Protein AF-A0A7S4LDD4-F1 (afdb_monomer_lite)

pLDDT: mean 74.77, std 18.52, range [31.09, 92.94]

Organism: NCBI:txid73025

InterPro domains:
  IPR032675 Leucine-rich repeat domain superfamily [G3DSA:3.80.10.10] (2-97)

Structure (mmCIF, N/CA/C/O backbone):
data_AF-A0A7S4LDD4-F1
#
_entry.id   AF-A0A7S4LDD4-F1
#
loop_
_atom_site.group_PDB
_atom_site.id
_atom_site.type_symbol
_atom_site.label_atom_id
_atom_site.label_alt_id
_atom_site.label_comp_id
_atom_site.label_asym_id
_atom_site.label_entity_id
_atom_site.label_seq_id
_atom_site.pdbx_PDB_ins_code
_atom_site.Cartn_x
_atom_site.Cartn_y
_atom_site.Cartn_z
_atom_site.occupancy
_atom_site.B_iso_or_equiv
_atom_site.auth_seq_id
_atom_site.auth_comp_id
_atom_site.auth_asym_id
_atom_site.auth_atom_id
_atom_site.pdbx_PDB_model_num
ATOM 1 N N . ALA A 1 1 ? -8.001 1.891 -10.333 1.00 38.12 1 ALA A N 1
ATOM 2 C CA . ALA A 1 1 ? -8.418 3.071 -9.549 1.00 38.12 1 ALA A CA 1
ATOM 3 C C . ALA A 1 1 ? -8.809 2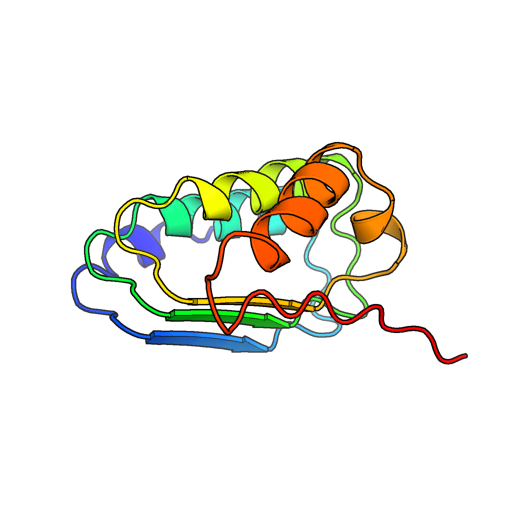.618 -8.142 1.00 38.12 1 ALA A C 1
ATOM 5 O O . ALA A 1 1 ? -9.821 1.955 -7.994 1.00 38.12 1 ALA A O 1
ATOM 6 N N . LEU A 1 2 ? -8.001 2.923 -7.121 1.00 46.72 2 LEU A N 1
ATOM 7 C CA . LEU A 1 2 ? -8.226 2.523 -5.714 1.00 46.72 2 LEU A CA 1
ATOM 8 C C . LEU A 1 2 ? -9.176 3.480 -4.959 1.00 46.72 2 LEU A C 1
ATOM 10 O O . LEU A 1 2 ? -9.181 3.533 -3.734 1.00 46.72 2 LEU A O 1
ATOM 14 N N . ALA A 1 3 ? -9.997 4.246 -5.686 1.00 48.59 3 ALA A N 1
ATOM 15 C CA . ALA A 1 3 ? -10.883 5.260 -5.112 1.00 48.59 3 ALA A CA 1
ATOM 16 C C . ALA A 1 3 ? -11.924 4.689 -4.125 1.00 48.59 3 ALA A C 1
ATOM 18 O O . ALA A 1 3 ? -12.434 5.445 -3.306 1.00 48.59 3 ALA A O 1
ATOM 19 N N . GLY A 1 4 ? -12.187 3.377 -4.163 1.00 48.53 4 GLY A N 1
ATOM 20 C CA . GLY A 1 4 ? -13.110 2.688 -3.254 1.00 48.53 4 GLY A CA 1
ATOM 21 C C . GLY A 1 4 ? -12.573 2.417 -1.842 1.00 48.53 4 GLY A C 1
ATOM 22 O O . GLY A 1 4 ? -13.344 2.012 -0.985 1.00 48.53 4 GLY A O 1
ATOM 23 N N . LEU A 1 5 ? -11.286 2.657 -1.556 1.00 52.53 5 LEU A N 1
ATOM 24 C CA . LEU A 1 5 ? -10.751 2.505 -0.191 1.00 52.53 5 LEU A CA 1
ATOM 25 C C . LEU A 1 5 ? -11.091 3.688 0.728 1.00 52.53 5 LEU A C 1
ATOM 27 O O . LEU A 1 5 ? -10.838 3.619 1.923 1.00 52.53 5 LEU A O 1
ATOM 31 N N . LYS A 1 6 ? -11.683 4.767 0.206 1.00 48.91 6 LYS A N 1
ATOM 32 C CA . LYS A 1 6 ? -12.146 5.903 1.024 1.00 48.91 6 LYS A CA 1
ATOM 33 C C . LYS A 1 6 ? -13.295 5.505 1.956 1.00 48.91 6 LYS A C 1
ATOM 35 O O . LYS A 1 6 ? -13.411 6.046 3.049 1.00 48.91 6 LYS A O 1
ATOM 40 N N . ASP A 1 7 ? -14.066 4.496 1.550 1.00 51.09 7 ASP A N 1
ATOM 41 C CA . ASP A 1 7 ? -15.131 3.881 2.345 1.00 51.09 7 ASP A CA 1
ATOM 42 C C . ASP A 1 7 ? -14.613 2.777 3.284 1.00 51.09 7 ASP A C 1
ATOM 44 O O . ASP A 1 7 ? -15.396 2.089 3.934 1.00 51.09 7 ASP A O 1
ATOM 48 N N . ALA A 1 8 ? -13.289 2.656 3.464 1.00 55.41 8 ALA A N 1
ATOM 49 C CA . ALA A 1 8 ? -12.666 1.872 4.536 1.00 55.41 8 ALA A CA 1
ATOM 50 C C . ALA A 1 8 ? -12.953 2.440 5.944 1.00 55.41 8 ALA A C 1
ATOM 52 O O . ALA A 1 8 ? -12.240 2.129 6.896 1.00 55.41 8 ALA A O 1
ATOM 53 N N . ALA A 1 9 ? -13.999 3.258 6.098 1.00 56.28 9 ALA A N 1
ATOM 54 C CA . ALA A 1 9 ? -14.401 3.950 7.314 1.00 56.28 9 ALA A CA 1
ATOM 55 C C . ALA A 1 9 ? -14.692 3.012 8.498 1.00 56.28 9 ALA A C 1
ATOM 57 O O . ALA A 1 9 ? -14.848 3.501 9.607 1.00 56.28 9 ALA A O 1
ATOM 58 N N . SER A 1 10 ? -14.734 1.692 8.294 1.00 67.94 10 SER A N 1
ATOM 59 C CA . SER A 1 10 ? -14.845 0.676 9.348 1.00 67.94 10 SER A CA 1
ATOM 60 C C . SER A 1 10 ? -13.638 -0.268 9.458 1.00 67.94 10 SER A C 1
ATOM 62 O O . SER A 1 10 ? -13.622 -1.125 10.341 1.00 67.94 10 SER A O 1
ATOM 64 N N . LEU A 1 11 ? -12.641 -0.171 8.571 1.00 76.12 11 LEU A N 1
ATOM 65 C CA . LEU A 1 11 ? -11.499 -1.087 8.556 1.00 76.12 11 LEU A CA 1
ATOM 66 C C . LEU A 1 11 ? -10.454 -0.654 9.581 1.00 76.12 11 LEU A C 1
ATOM 68 O O . LEU A 1 11 ? -9.788 0.364 9.421 1.00 76.12 11 LEU A O 1
ATOM 72 N N . GLN A 1 12 ? -10.295 -1.473 10.621 1.00 88.69 12 GLN A N 1
ATOM 73 C CA . GLN A 1 12 ? -9.296 -1.256 11.668 1.00 88.69 12 GLN A CA 1
ATOM 74 C C . GLN A 1 12 ? -7.950 -1.906 11.369 1.00 88.69 12 GLN A C 1
ATOM 76 O O . GLN A 1 12 ? -6.908 -1.407 11.794 1.00 88.69 12 GLN A O 1
ATOM 81 N N . ILE A 1 13 ? -7.974 -3.007 10.623 1.00 89.38 13 ILE A N 1
ATOM 82 C CA . ILE A 1 13 ? -6.799 -3.780 10.243 1.00 89.38 13 ILE A CA 1
ATOM 83 C C . ILE A 1 13 ? -6.894 -4.046 8.748 1.00 89.38 13 ILE A C 1
ATOM 85 O O . ILE A 1 13 ? -7.919 -4.530 8.265 1.00 89.38 13 ILE A O 1
ATOM 89 N N . LEU A 1 14 ? -5.818 -3.757 8.026 1.00 89.50 14 LEU A N 1
ATOM 90 C CA . LEU A 1 14 ? -5.694 -4.059 6.611 1.00 89.50 14 LEU A CA 1
ATOM 91 C C . LEU A 1 14 ? -4.355 -4.745 6.355 1.00 89.50 14 LEU A C 1
ATOM 93 O O . LEU A 1 14 ? -3.294 -4.177 6.604 1.00 89.50 14 LEU A O 1
ATOM 97 N N . THR A 1 15 ? -4.417 -5.959 5.822 1.00 90.19 15 THR A N 1
ATOM 98 C CA . THR A 1 15 ? -3.247 -6.703 5.355 1.00 90.19 15 THR A CA 1
ATOM 99 C C . THR A 1 15 ? -3.411 -6.947 3.864 1.00 90.19 15 THR A C 1
ATOM 101 O O . THR A 1 15 ? -4.396 -7.557 3.453 1.00 90.19 15 THR A O 1
ATOM 104 N N . LEU A 1 16 ? -2.463 -6.472 3.060 1.00 90.56 16 LEU A N 1
ATOM 105 C CA . LEU A 1 16 ? -2.438 -6.693 1.618 1.00 90.56 16 LEU A CA 1
ATOM 106 C C . LEU A 1 16 ? -1.131 -7.372 1.221 1.00 90.56 16 LEU A C 1
ATOM 108 O O . LEU A 1 16 ? -0.051 -6.802 1.391 1.00 90.56 16 LEU A O 1
ATOM 112 N N . ASP A 1 17 ? -1.251 -8.570 0.652 1.00 91.31 17 ASP A N 1
ATOM 113 C CA . ASP A 1 17 ? -0.161 -9.213 -0.071 1.00 91.31 17 ASP A CA 1
ATOM 114 C C . ASP A 1 17 ? -0.289 -8.907 -1.563 1.00 91.31 17 ASP A C 1
ATOM 116 O O . ASP A 1 17 ? -1.229 -9.339 -2.230 1.00 91.31 17 ASP A O 1
ATOM 120 N N . LEU A 1 18 ? 0.636 -8.092 -2.058 1.00 91.12 18 LEU A N 1
ATOM 121 C CA . LEU A 1 18 ? 0.685 -7.613 -3.429 1.00 91.12 18 LEU A CA 1
ATOM 122 C C . LEU A 1 18 ? 1.980 -8.043 -4.125 1.00 91.12 18 LEU A C 1
ATOM 124 O O . LEU A 1 18 ? 2.361 -7.429 -5.123 1.00 91.12 18 LEU A O 1
ATOM 128 N N . VAL A 1 19 ? 2.652 -9.100 -3.665 1.00 91.69 19 VAL A N 1
ATOM 129 C CA . VAL A 1 19 ? 3.914 -9.550 -4.270 1.00 91.69 19 VAL A CA 1
ATOM 130 C C . VAL A 1 19 ? 3.750 -9.853 -5.760 1.00 91.69 19 VAL A C 1
ATOM 132 O O . VAL A 1 19 ? 2.831 -10.560 -6.161 1.00 91.69 19 VAL A O 1
ATOM 135 N N . GLY A 1 20 ? 4.635 -9.302 -6.597 1.00 90.44 20 GLY A N 1
ATOM 136 C CA . GLY A 1 20 ? 4.649 -9.591 -8.037 1.00 90.44 20 GLY A CA 1
ATOM 137 C C . GLY A 1 20 ? 3.472 -9.028 -8.846 1.00 90.44 20 GLY A C 1
ATOM 138 O O . GLY A 1 20 ? 3.326 -9.377 -10.015 1.00 90.44 20 GLY A O 1
ATOM 139 N N . ASN A 1 21 ? 2.642 -8.148 -8.275 1.00 92.25 21 ASN A N 1
ATOM 140 C CA . ASN A 1 21 ? 1.436 -7.617 -8.9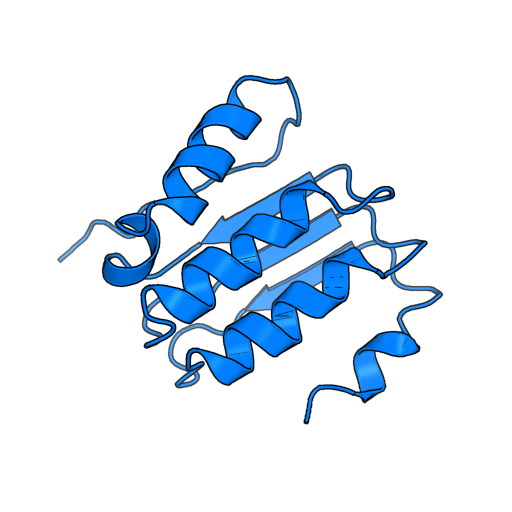28 1.00 92.25 21 ASN A CA 1
ATOM 141 C C . ASN A 1 21 ? 1.678 -6.388 -9.821 1.00 92.25 21 ASN A C 1
ATOM 143 O O . ASN A 1 21 ? 0.740 -5.660 -10.142 1.00 92.25 21 ASN A O 1
ATOM 147 N N . GLN A 1 22 ? 2.926 -6.137 -10.223 1.00 91.38 22 GLN A N 1
ATOM 148 C CA . GLN A 1 22 ? 3.306 -5.006 -11.080 1.00 91.38 22 GLN A CA 1
ATOM 149 C C . GLN A 1 22 ? 2.827 -3.646 -10.536 1.00 91.38 22 GLN A C 1
ATOM 151 O O . GLN A 1 22 ? 2.493 -2.730 -11.287 1.00 91.38 22 GLN A O 1
ATOM 156 N N . VAL A 1 23 ? 2.806 -3.492 -9.209 1.00 90.56 23 VAL A N 1
ATOM 157 C CA . VAL A 1 23 ? 2.484 -2.225 -8.556 1.00 90.56 23 VAL A CA 1
ATOM 158 C C . VAL A 1 23 ? 3.567 -1.208 -8.919 1.00 90.56 23 VAL A C 1
ATOM 160 O O . VAL A 1 23 ? 4.717 -1.317 -8.494 1.00 90.56 23 VAL A O 1
ATOM 163 N N . GLY A 1 24 ? 3.189 -0.232 -9.743 1.00 92.06 24 GLY A N 1
ATOM 164 C CA . GLY A 1 24 ? 4.029 0.898 -10.130 1.00 92.06 24 GLY A CA 1
ATOM 165 C C . GLY A 1 24 ? 3.966 2.060 -9.135 1.00 92.06 24 GLY A C 1
ATOM 166 O O . GLY A 1 24 ? 3.318 1.978 -8.088 1.00 92.06 24 GLY A O 1
ATOM 167 N N . ALA A 1 25 ? 4.599 3.181 -9.490 1.00 91.75 25 ALA A N 1
ATOM 168 C CA . ALA A 1 25 ? 4.572 4.404 -8.684 1.00 91.75 25 ALA A CA 1
ATOM 169 C C . ALA A 1 25 ? 3.139 4.895 -8.397 1.00 91.75 25 ALA A C 1
ATOM 171 O O . ALA A 1 25 ? 2.826 5.216 -7.253 1.00 91.75 25 ALA A O 1
ATOM 172 N N . ASP A 1 26 ? 2.254 4.867 -9.395 1.00 92.94 26 ASP A N 1
ATOM 173 C CA . ASP A 1 26 ? 0.853 5.287 -9.248 1.00 92.94 26 ASP A CA 1
ATOM 174 C C . ASP A 1 26 ? 0.071 4.364 -8.304 1.00 92.94 26 ASP A C 1
ATOM 176 O O . ASP A 1 26 ? -0.747 4.813 -7.502 1.00 92.94 26 ASP A O 1
ATOM 180 N N . GLY A 1 27 ? 0.355 3.058 -8.355 1.00 92.75 27 GLY A N 1
ATOM 181 C CA . GLY A 1 27 ? -0.225 2.086 -7.431 1.00 92.75 27 GLY A CA 1
ATOM 182 C C . GLY A 1 27 ? 0.215 2.349 -5.990 1.00 92.75 27 GLY A C 1
ATOM 183 O O . GLY A 1 27 ? -0.613 2.361 -5.082 1.00 92.75 27 GLY A O 1
ATOM 184 N N . ALA A 1 28 ? 1.498 2.648 -5.783 1.00 92.12 28 ALA A N 1
ATOM 185 C CA . ALA A 1 28 ? 2.033 3.026 -4.478 1.00 92.12 28 ALA A CA 1
ATOM 186 C C . ALA A 1 28 ? 1.457 4.358 -3.958 1.00 92.12 28 ALA A C 1
ATOM 188 O O . ALA A 1 28 ? 1.121 4.454 -2.780 1.00 92.12 28 ALA A O 1
ATOM 189 N N . GLN A 1 29 ? 1.272 5.365 -4.820 1.00 92.12 29 GLN A N 1
ATOM 190 C CA . GLN A 1 29 ? 0.589 6.616 -4.456 1.00 92.12 29 GLN A CA 1
ATOM 191 C C . GLN A 1 29 ? -0.851 6.370 -4.014 1.00 92.12 29 GLN A C 1
ATOM 193 O O . GLN A 1 29 ? -1.327 6.950 -3.042 1.00 92.12 29 GLN A O 1
ATOM 198 N N . ALA A 1 30 ? -1.542 5.482 -4.713 1.00 92.81 30 ALA A N 1
ATOM 199 C CA . ALA A 1 30 ? -2.908 5.146 -4.389 1.00 92.81 30 ALA A CA 1
ATOM 200 C C . ALA A 1 30 ? -3.021 4.333 -3.082 1.00 92.81 30 ALA A C 1
ATOM 202 O O . ALA A 1 30 ? -3.973 4.532 -2.333 1.00 92.81 30 ALA A O 1
ATOM 203 N N . LEU A 1 31 ? -2.032 3.492 -2.755 1.00 91.69 31 LEU A N 1
ATOM 204 C CA . LEU A 1 31 ? -1.911 2.863 -1.432 1.00 91.69 31 LEU A CA 1
ATOM 205 C C . LEU A 1 31 ? -1.601 3.887 -0.331 1.00 91.69 31 LEU A C 1
ATOM 207 O O . LEU A 1 31 ? -2.123 3.772 0.772 1.00 91.69 31 LEU A O 1
ATOM 211 N N . ALA A 1 32 ? -0.806 4.921 -0.619 1.00 90.88 32 ALA A N 1
ATOM 212 C CA . ALA A 1 32 ? -0.491 5.975 0.347 1.00 90.88 32 ALA A CA 1
ATOM 213 C C . ALA A 1 32 ? -1.722 6.784 0.800 1.00 90.88 32 ALA A C 1
ATOM 215 O O . ALA A 1 32 ? -1.700 7.371 1.880 1.00 90.88 32 ALA A O 1
ATOM 216 N N . ALA A 1 33 ? -2.816 6.772 0.027 1.00 90.38 33 ALA A N 1
ATOM 217 C CA . ALA A 1 33 ? -4.092 7.370 0.425 1.00 90.38 33 ALA A CA 1
ATOM 218 C C . ALA A 1 33 ? -4.726 6.694 1.660 1.00 90.38 33 ALA A C 1
ATOM 220 O O . ALA A 1 33 ? -5.599 7.277 2.295 1.00 90.38 33 ALA A O 1
ATOM 221 N N . LEU A 1 34 ? -4.264 5.497 2.048 1.00 89.00 34 LEU A N 1
ATOM 222 C CA . LEU A 1 34 ? -4.686 4.826 3.283 1.00 89.00 34 LEU A CA 1
ATOM 223 C C . LEU A 1 34 ? -4.318 5.607 4.552 1.00 89.00 34 LEU A C 1
ATOM 225 O O . LEU A 1 34 ? -4.894 5.340 5.603 1.00 89.00 34 LEU A O 1
ATOM 229 N N . LYS A 1 35 ? -3.408 6.589 4.471 1.00 87.19 35 LYS A N 1
ATOM 230 C CA . LYS A 1 35 ? -3.085 7.466 5.606 1.00 87.19 35 LYS A CA 1
ATOM 231 C C . LYS A 1 35 ? -4.293 8.259 6.120 1.00 87.19 35 LYS A C 1
ATOM 233 O O . LYS A 1 35 ? -4.318 8.639 7.283 1.00 87.19 35 LYS A O 1
ATOM 238 N N . ASP A 1 36 ? -5.274 8.505 5.250 1.00 87.56 36 ASP A N 1
ATOM 239 C CA . ASP A 1 36 ? -6.468 9.292 5.560 1.00 87.56 36 ASP A CA 1
ATOM 240 C C . ASP A 1 36 ? -7.611 8.410 6.110 1.00 87.56 36 ASP A C 1
ATOM 242 O O . ASP A 1 36 ? -8.707 8.906 6.364 1.00 87.56 36 ASP A O 1
ATOM 246 N N . ALA A 1 37 ? -7.384 7.100 6.297 1.00 86.75 37 ALA A N 1
ATOM 247 C CA . ALA A 1 37 ? -8.383 6.176 6.826 1.00 86.75 37 ALA A CA 1
ATOM 248 C C . ALA A 1 37 ? -8.549 6.363 8.352 1.00 86.75 37 ALA A C 1
ATOM 250 O O . ALA A 1 37 ? -7.671 5.972 9.128 1.00 86.75 37 ALA A O 1
ATOM 251 N N . PRO A 1 38 ? -9.685 6.908 8.829 1.00 83.62 38 PRO A N 1
ATOM 252 C CA . PRO A 1 38 ? -9.803 7.414 10.198 1.00 83.62 38 PRO A CA 1
ATOM 253 C C . PRO A 1 38 ? -9.807 6.319 11.268 1.00 83.62 38 PRO A C 1
ATOM 255 O O . PRO A 1 38 ? -9.486 6.598 12.418 1.00 83.62 38 PRO A O 1
ATOM 258 N N . LEU A 1 39 ? -10.166 5.083 10.908 1.00 86.81 39 LEU A N 1
ATOM 259 C CA . LEU A 1 39 ? -10.225 3.955 11.842 1.00 86.81 39 LEU A CA 1
ATOM 260 C C . LEU A 1 39 ? -9.118 2.922 11.628 1.00 86.81 39 LEU A C 1
ATOM 262 O O . LEU A 1 39 ? -9.114 1.924 12.341 1.00 86.81 39 LEU A O 1
ATOM 266 N N . LEU A 1 40 ? -8.195 3.122 10.683 1.00 87.44 40 LEU A N 1
ATOM 267 C CA . LEU A 1 40 ? -7.160 2.136 10.379 1.00 87.44 40 LEU A CA 1
ATOM 268 C C . LEU A 1 40 ? -6.024 2.211 11.405 1.00 87.44 40 LEU A C 1
ATOM 270 O O . LEU A 1 40 ? -5.233 3.146 11.397 1.00 87.44 40 LEU A O 1
ATOM 274 N N . HIS A 1 41 ? -5.931 1.201 12.268 1.00 89.06 41 HIS A N 1
ATOM 275 C CA . HIS A 1 41 ? -4.929 1.117 13.332 1.00 89.06 41 HIS A CA 1
ATOM 276 C C . HIS A 1 41 ? -3.739 0.240 12.939 1.00 89.06 41 HIS A C 1
ATOM 278 O O . HIS A 1 41 ? -2.630 0.442 13.430 1.00 89.06 41 HIS A O 1
ATOM 284 N N . THR A 1 42 ? -3.954 -0.752 12.072 1.00 87.38 42 THR A N 1
ATOM 285 C CA . THR A 1 42 ? -2.909 -1.669 11.606 1.00 87.38 42 THR A CA 1
ATOM 286 C C . THR A 1 42 ? -2.927 -1.781 10.092 1.00 87.38 42 THR A C 1
ATOM 288 O O . THR A 1 42 ? -3.945 -2.137 9.501 1.00 87.38 42 THR A O 1
ATOM 291 N N . LEU A 1 43 ? -1.776 -1.533 9.475 1.00 88.12 43 LEU A N 1
ATOM 292 C CA . LEU A 1 43 ? -1.566 -1.681 8.044 1.00 88.12 43 LEU A CA 1
ATOM 293 C C . LEU A 1 43 ? -0.335 -2.548 7.789 1.00 88.12 43 LEU A C 1
ATOM 295 O O . LEU A 1 43 ? 0.771 -2.181 8.171 1.00 88.12 43 LEU A O 1
ATOM 299 N N . ASN A 1 44 ? -0.525 -3.674 7.107 1.00 88.12 44 ASN A N 1
ATOM 300 C CA . ASN A 1 44 ? 0.552 -4.543 6.647 1.00 88.12 44 ASN A CA 1
ATOM 301 C C . ASN A 1 44 ? 0.525 -4.600 5.118 1.00 88.12 44 ASN A C 1
ATOM 303 O O . ASN A 1 44 ? -0.448 -5.081 4.537 1.00 88.12 44 ASN A O 1
ATOM 307 N N . LEU A 1 45 ? 1.580 -4.127 4.458 1.00 88.44 45 LEU A N 1
ATOM 308 C CA . LEU A 1 45 ? 1.708 -4.175 3.002 1.00 88.44 45 LEU A CA 1
ATOM 309 C C . LEU A 1 45 ? 2.927 -5.000 2.605 1.00 88.44 45 LEU A C 1
ATOM 311 O O . LEU A 1 45 ? 4.061 -4.656 2.945 1.00 88.44 45 LEU A O 1
ATOM 315 N N . ASN A 1 46 ? 2.696 -6.054 1.828 1.00 88.06 46 ASN A N 1
ATOM 316 C CA . ASN A 1 46 ? 3.751 -6.811 1.176 1.00 88.06 46 ASN A CA 1
ATOM 317 C C . ASN A 1 46 ? 3.812 -6.449 -0.310 1.00 88.06 46 ASN A C 1
ATOM 319 O O . ASN A 1 46 ? 2.948 -6.832 -1.090 1.00 88.06 46 ASN A O 1
ATOM 323 N N . LEU A 1 47 ? 4.825 -5.680 -0.697 1.00 87.25 47 LEU A N 1
ATOM 324 C CA . LEU A 1 47 ? 5.023 -5.154 -2.048 1.00 87.25 47 LEU A CA 1
ATOM 325 C C . LEU A 1 47 ? 6.282 -5.723 -2.713 1.00 87.25 47 LEU A C 1
ATOM 327 O O . LEU A 1 47 ? 6.753 -5.156 -3.698 1.00 87.25 47 LEU A O 1
ATOM 331 N N . LEU A 1 48 ? 6.837 -6.835 -2.224 1.00 86.31 48 LEU A N 1
ATOM 332 C CA . LEU A 1 48 ? 8.024 -7.444 -2.835 1.00 86.31 48 LEU A CA 1
ATOM 333 C C . LEU A 1 48 ? 7.812 -7.765 -4.319 1.00 86.31 48 LEU A C 1
ATOM 335 O O . LEU A 1 48 ? 6.690 -7.963 -4.782 1.00 86.31 48 LEU A O 1
ATOM 339 N N . SER A 1 49 ? 8.901 -7.789 -5.084 1.00 88.56 49 SER A N 1
ATOM 340 C CA . SER A 1 49 ? 8.865 -8.076 -6.526 1.00 88.56 49 SER A CA 1
ATOM 341 C C . SER A 1 49 ? 7.924 -7.157 -7.330 1.00 88.56 49 SER A C 1
ATOM 343 O O . SER A 1 49 ? 7.338 -7.580 -8.321 1.00 88.56 49 SER A O 1
ATOM 345 N N . ASN A 1 50 ? 7.766 -5.897 -6.910 1.00 88.31 50 ASN A N 1
ATOM 346 C CA . ASN A 1 50 ? 7.058 -4.855 -7.662 1.00 88.31 50 ASN A CA 1
ATOM 347 C C . ASN A 1 50 ? 8.012 -3.741 -8.113 1.00 88.31 50 ASN A C 1
ATOM 349 O O . ASN A 1 50 ? 9.123 -3.607 -7.605 1.00 88.31 50 ASN A O 1
ATOM 353 N N . SER A 1 51 ? 7.551 -2.891 -9.030 1.00 89.25 51 SER A N 1
ATOM 354 C CA . SER A 1 51 ? 8.333 -1.783 -9.595 1.00 89.25 51 SER A CA 1
ATOM 355 C C . SER A 1 51 ? 7.788 -0.423 -9.155 1.00 89.25 51 SER A C 1
ATOM 357 O O . SER A 1 51 ? 7.447 0.428 -9.972 1.00 89.25 51 SER A O 1
ATOM 359 N N . ILE A 1 52 ? 7.720 -0.194 -7.842 1.00 87.06 52 ILE A N 1
ATOM 360 C CA . ILE A 1 52 ? 7.156 1.045 -7.271 1.00 87.06 52 ILE A CA 1
ATOM 361 C C . ILE A 1 52 ? 8.049 2.282 -7.468 1.00 87.06 52 ILE A C 1
ATOM 363 O O . ILE A 1 52 ? 7.558 3.413 -7.476 1.00 87.06 52 ILE A O 1
ATOM 367 N N . GLY A 1 53 ? 9.359 2.081 -7.652 1.00 86.62 53 GLY A N 1
ATOM 368 C CA . GLY A 1 53 ? 10.336 3.144 -7.892 1.00 86.62 53 GLY A CA 1
ATOM 369 C C . GLY A 1 53 ? 10.472 4.159 -6.746 1.00 86.62 53 GLY A C 1
ATOM 370 O O . GLY A 1 53 ? 9.826 4.071 -5.701 1.00 86.62 53 GLY A O 1
ATOM 371 N N . ARG A 1 54 ? 11.327 5.171 -6.946 1.00 85.38 54 ARG A N 1
ATOM 372 C CA . ARG A 1 54 ? 11.614 6.194 -5.920 1.00 85.38 54 ARG A CA 1
ATOM 373 C C . ARG A 1 54 ? 10.406 7.071 -5.579 1.00 85.38 54 ARG A C 1
ATOM 375 O O . ARG A 1 54 ? 10.216 7.399 -4.413 1.00 85.38 54 ARG A O 1
ATOM 382 N N . SER A 1 55 ? 9.599 7.441 -6.576 1.00 87.88 55 SER A N 1
ATOM 383 C CA . SER A 1 55 ? 8.403 8.270 -6.364 1.00 87.88 55 SER A CA 1
ATOM 384 C C . SER A 1 55 ? 7.323 7.517 -5.581 1.00 87.88 55 SER A C 1
ATOM 386 O O . SER A 1 55 ? 6.795 8.055 -4.611 1.00 87.88 55 SER A O 1
ATOM 388 N N . GLY A 1 56 ? 7.062 6.249 -5.925 1.00 89.62 56 GLY A N 1
ATOM 389 C CA . GLY A 1 56 ? 6.114 5.416 -5.187 1.00 89.62 56 GLY A CA 1
ATOM 390 C C . GLY A 1 56 ? 6.555 5.174 -3.744 1.00 89.62 56 GLY A C 1
ATOM 391 O O . GLY A 1 56 ? 5.759 5.320 -2.821 1.00 89.62 56 GLY A O 1
ATOM 392 N N . ALA A 1 57 ? 7.844 4.901 -3.528 1.00 86.38 57 ALA A N 1
ATOM 393 C CA . ALA A 1 57 ? 8.408 4.757 -2.188 1.00 86.38 57 ALA A CA 1
ATOM 394 C C . ALA A 1 57 ? 8.287 6.044 -1.348 1.00 86.38 57 ALA A C 1
ATOM 396 O O . ALA A 1 57 ? 7.931 5.995 -0.172 1.00 86.38 57 ALA A O 1
ATOM 397 N N . ALA A 1 58 ? 8.532 7.213 -1.953 1.00 87.06 58 ALA A N 1
ATOM 398 C CA . ALA A 1 58 ? 8.330 8.497 -1.288 1.00 87.06 58 ALA A CA 1
ATOM 399 C C . ALA A 1 58 ? 6.855 8.730 -0.928 1.00 87.06 58 ALA A C 1
ATOM 401 O O . ALA A 1 58 ? 6.571 9.217 0.164 1.00 87.06 58 ALA A O 1
ATOM 402 N N . ALA A 1 59 ? 5.917 8.332 -1.789 1.00 89.88 59 ALA A N 1
ATOM 403 C CA . ALA A 1 59 ? 4.494 8.426 -1.485 1.00 89.88 59 ALA A CA 1
ATOM 404 C C . ALA A 1 59 ? 4.104 7.538 -0.293 1.00 89.88 59 ALA A C 1
ATOM 406 O O . ALA A 1 59 ? 3.466 8.021 0.640 1.00 89.88 59 ALA A O 1
ATOM 407 N N . LEU A 1 60 ? 4.555 6.277 -0.267 1.00 88.56 60 LEU A N 1
ATOM 408 C CA . LEU A 1 60 ? 4.309 5.357 0.853 1.00 88.56 60 LEU A CA 1
ATOM 409 C C . LEU A 1 60 ? 4.881 5.870 2.182 1.00 88.56 60 LEU A C 1
ATOM 411 O O . LEU A 1 60 ? 4.336 5.557 3.237 1.00 88.56 60 LEU A O 1
ATOM 415 N N . SER A 1 61 ? 5.924 6.710 2.154 1.00 85.31 61 SER A N 1
ATOM 416 C CA . SER A 1 61 ? 6.459 7.328 3.374 1.00 85.31 61 SER A CA 1
ATOM 417 C C . SER A 1 61 ? 5.466 8.225 4.112 1.00 85.31 61 SER A C 1
ATOM 419 O O . SER A 1 61 ? 5.614 8.402 5.317 1.00 85.31 61 SER A O 1
ATOM 421 N N . ALA A 1 62 ? 4.427 8.726 3.435 1.00 88.44 62 ALA A N 1
ATOM 422 C CA . ALA A 1 62 ? 3.363 9.514 4.053 1.00 88.44 62 ALA A CA 1
ATOM 423 C C . ALA A 1 62 ? 2.438 8.686 4.968 1.00 88.44 62 ALA A C 1
ATOM 425 O O . ALA A 1 62 ? 1.684 9.265 5.745 1.00 88.44 62 ALA A O 1
ATOM 426 N N . LEU A 1 63 ? 2.494 7.347 4.917 1.00 87.19 63 LEU A N 1
ATOM 427 C CA . LEU A 1 63 ? 1.728 6.473 5.818 1.00 87.19 63 LEU A CA 1
ATOM 428 C C . LEU A 1 63 ? 2.151 6.621 7.287 1.00 87.19 63 LEU A C 1
ATOM 430 O O . LEU A 1 63 ? 1.372 6.290 8.173 1.00 87.19 63 LEU A O 1
ATOM 434 N N . LYS A 1 64 ? 3.352 7.146 7.560 1.00 81.38 64 LYS A N 1
ATOM 435 C CA . LYS A 1 64 ? 3.787 7.470 8.929 1.00 81.38 64 LYS A CA 1
ATOM 436 C C . LYS A 1 64 ? 3.001 8.607 9.573 1.00 81.38 64 LYS A C 1
ATOM 438 O O . LYS A 1 64 ? 2.975 8.708 10.791 1.00 81.38 64 LYS A O 1
ATOM 443 N N . ASP A 1 65 ? 2.436 9.484 8.745 1.00 86.19 65 ASP A N 1
ATOM 444 C CA . ASP A 1 65 ? 1.719 10.677 9.185 1.00 86.19 65 ASP A CA 1
ATOM 445 C C . ASP A 1 65 ? 0.217 10.372 9.363 1.00 86.19 65 ASP A C 1
ATOM 447 O O . ASP A 1 65 ? -0.583 11.276 9.594 1.00 86.19 65 ASP A O 1
ATOM 451 N N . ALA A 1 66 ? -0.176 9.098 9.233 1.00 86.31 66 ALA A N 1
ATOM 452 C CA . ALA A 1 66 ? -1.539 8.635 9.435 1.00 86.31 66 ALA A CA 1
ATOM 453 C C . ALA A 1 66 ? -1.922 8.750 10.926 1.00 86.31 66 ALA A C 1
ATOM 455 O O . ALA A 1 66 ? -1.302 8.092 11.764 1.00 86.31 66 ALA A O 1
ATOM 456 N N . PRO A 1 67 ? -2.941 9.551 11.287 1.00 85.19 67 PRO A N 1
ATOM 457 C CA . PRO A 1 67 ? -3.210 9.917 12.682 1.00 85.19 67 PRO A CA 1
ATOM 458 C C . PRO A 1 67 ? -3.742 8.761 13.541 1.00 85.19 67 PRO A C 1
ATOM 460 O O . PRO A 1 67 ? -3.585 8.765 14.758 1.00 85.19 67 PRO A O 1
ATOM 463 N N . SER A 1 68 ? -4.393 7.785 12.913 1.00 85.56 68 SER A N 1
ATOM 464 C CA . SER A 1 68 ? -5.018 6.611 13.534 1.00 85.56 68 SER A CA 1
ATOM 465 C C . SER A 1 68 ? -4.101 5.386 13.565 1.00 85.56 68 SER A C 1
ATOM 467 O O . SER A 1 68 ? -4.360 4.438 14.311 1.00 85.56 68 SER A O 1
ATOM 469 N N . LEU A 1 69 ? -3.029 5.392 12.766 1.00 86.12 69 LEU A N 1
ATOM 470 C CA . LEU A 1 69 ? -2.205 4.218 12.531 1.00 86.12 69 LEU A CA 1
ATOM 471 C C . LEU A 1 69 ? -1.236 3.994 13.694 1.00 86.12 69 LEU A C 1
ATOM 473 O O . LEU A 1 69 ? -0.385 4.822 14.003 1.00 86.12 69 LEU A O 1
ATOM 477 N N . GLN A 1 70 ? -1.354 2.833 14.328 1.00 85.62 70 GLN A N 1
ATOM 478 C CA . GLN A 1 70 ? -0.512 2.419 15.451 1.00 85.62 70 GLN A CA 1
ATOM 479 C C . GLN A 1 70 ? 0.550 1.407 15.016 1.00 85.62 70 GLN A C 1
ATOM 481 O O . GLN A 1 70 ? 1.608 1.294 15.633 1.00 85.62 70 GLN A O 1
ATOM 486 N N . THR A 1 71 ? 0.256 0.639 13.966 1.00 84.38 71 THR A N 1
ATOM 487 C CA . THR A 1 71 ? 1.132 -0.397 13.418 1.00 84.38 71 THR A CA 1
ATOM 488 C C . THR A 1 71 ? 1.193 -0.286 11.899 1.00 84.38 71 THR A C 1
ATOM 490 O O . THR A 1 71 ? 0.162 -0.313 11.228 1.00 84.38 71 THR A O 1
ATOM 493 N N . LEU A 1 72 ? 2.409 -0.195 11.360 1.00 84.88 72 LEU A N 1
ATOM 494 C CA . LEU A 1 72 ? 2.680 -0.103 9.926 1.00 84.88 72 LEU A CA 1
ATOM 495 C C . LEU A 1 72 ? 3.790 -1.075 9.529 1.00 84.88 72 LEU A C 1
ATOM 497 O O . LEU A 1 72 ? 4.950 -0.737 9.697 1.00 84.88 72 LEU A O 1
ATOM 501 N N . SER A 1 73 ? 3.481 -2.230 8.947 1.00 84.56 73 SER A N 1
ATOM 502 C CA . SER A 1 73 ? 4.500 -3.118 8.372 1.00 84.56 73 SER A CA 1
ATOM 503 C C . SER A 1 73 ? 4.580 -2.938 6.857 1.00 84.56 73 SER A C 1
ATOM 505 O O . SER A 1 73 ? 3.560 -3.000 6.170 1.00 84.56 73 SER A O 1
ATOM 507 N N . LEU A 1 74 ? 5.787 -2.721 6.327 1.00 83.56 74 LEU A N 1
ATOM 508 C CA . LEU A 1 74 ? 6.032 -2.537 4.895 1.00 83.56 74 LEU A CA 1
ATOM 509 C C . LEU A 1 74 ? 7.174 -3.452 4.435 1.00 83.56 74 LEU A C 1
ATOM 511 O O . LEU A 1 74 ? 8.335 -3.220 4.773 1.00 83.56 74 LEU A O 1
ATOM 515 N N . ASN A 1 75 ? 6.864 -4.434 3.589 1.00 84.88 75 ASN A N 1
ATOM 516 C CA . ASN A 1 75 ? 7.874 -5.185 2.843 1.00 84.88 75 ASN A CA 1
ATOM 517 C C . ASN A 1 75 ? 7.971 -4.591 1.437 1.00 84.88 75 ASN A C 1
ATOM 519 O O . ASN A 1 75 ? 7.005 -4.635 0.678 1.00 84.88 75 ASN A O 1
ATOM 523 N N . LEU A 1 76 ? 9.121 -4.020 1.086 1.00 82.56 76 LEU A N 1
ATOM 524 C CA . LEU A 1 76 ? 9.309 -3.279 -0.163 1.00 82.56 76 LEU A CA 1
ATOM 525 C C . LEU A 1 76 ? 10.431 -3.890 -1.017 1.00 82.56 76 LEU A C 1
ATOM 527 O O . LEU A 1 76 ? 11.376 -4.453 -0.462 1.00 82.56 76 LEU A O 1
ATOM 531 N N . PRO A 1 77 ? 10.365 -3.753 -2.354 1.00 82.44 77 PRO A N 1
ATOM 532 C CA . PRO A 1 77 ? 11.452 -4.150 -3.242 1.00 82.44 77 PRO A CA 1
ATOM 533 C C . PRO A 1 77 ? 12.690 -3.274 -2.993 1.00 82.44 77 PRO A C 1
ATOM 535 O O . PRO A 1 77 ? 12.576 -2.123 -2.560 1.0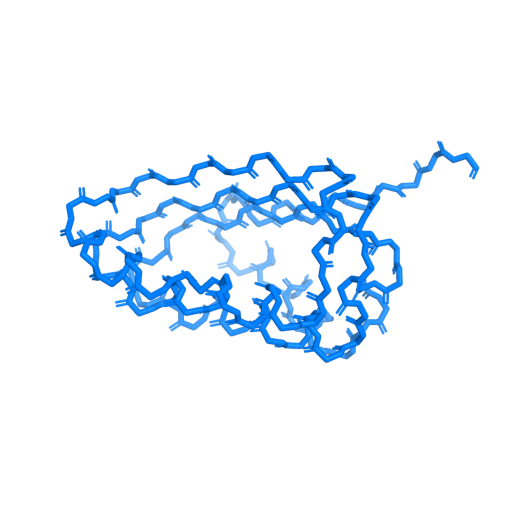0 82.44 77 PRO A O 1
ATOM 538 N N . GLU A 1 78 ? 13.880 -3.801 -3.280 1.00 76.56 78 GLU A N 1
ATOM 539 C CA . GLU A 1 78 ? 15.158 -3.162 -2.933 1.00 76.56 78 GLU A CA 1
ATOM 540 C C . GLU A 1 78 ? 15.281 -1.723 -3.469 1.00 76.56 78 GLU A C 1
ATOM 542 O O . GLU A 1 78 ? 15.666 -0.803 -2.739 1.00 76.56 78 GLU A O 1
ATOM 547 N N . ASP A 1 79 ? 14.850 -1.501 -4.711 1.00 72.94 79 ASP A N 1
ATOM 548 C CA . ASP A 1 79 ? 14.896 -0.196 -5.378 1.00 72.94 79 ASP A CA 1
ATOM 549 C C . ASP A 1 79 ? 14.079 0.888 -4.663 1.00 72.94 79 ASP A C 1
ATOM 551 O O . ASP A 1 79 ? 14.375 2.082 -4.772 1.00 72.94 79 ASP A O 1
ATOM 555 N N . ALA A 1 80 ? 13.056 0.486 -3.908 1.00 74.50 80 ALA A N 1
ATOM 556 C CA . ALA A 1 80 ? 12.217 1.389 -3.138 1.00 74.50 80 ALA A CA 1
ATOM 557 C C . ALA A 1 80 ? 12.871 1.799 -1.817 1.00 74.50 80 ALA A C 1
ATOM 559 O O . ALA A 1 80 ? 12.813 2.967 -1.435 1.00 74.50 80 ALA A O 1
ATOM 560 N N . VAL A 1 81 ? 13.545 0.864 -1.140 1.00 68.12 81 VAL A N 1
ATOM 561 C CA . VAL A 1 81 ? 14.210 1.101 0.155 1.00 68.12 81 VAL A CA 1
ATOM 562 C C . VAL A 1 81 ? 15.333 2.137 0.028 1.00 68.12 81 VAL A C 1
ATOM 564 O O . VAL A 1 81 ? 15.635 2.860 0.975 1.00 68.12 81 VAL A O 1
ATOM 567 N N . ARG A 1 82 ? 15.923 2.268 -1.165 1.00 71.56 82 ARG A N 1
ATOM 568 C CA . ARG A 1 82 ? 16.972 3.252 -1.475 1.00 71.56 82 ARG A CA 1
ATOM 569 C C . ARG A 1 82 ? 16.446 4.683 -1.663 1.00 71.56 82 ARG A C 1
ATOM 571 O O . ARG A 1 82 ? 17.240 5.596 -1.888 1.00 71.56 82 ARG A O 1
ATOM 578 N N . ALA A 1 83 ? 15.133 4.909 -1.597 1.00 69.50 83 ALA A N 1
ATOM 579 C CA . ALA A 1 83 ? 14.546 6.241 -1.705 1.00 69.50 83 ALA A CA 1
ATOM 580 C C . ALA A 1 83 ? 14.738 7.058 -0.412 1.00 69.50 83 ALA A C 1
ATOM 582 O O . ALA A 1 83 ? 14.546 6.549 0.690 1.00 69.50 83 ALA A O 1
ATOM 583 N N . GLN A 1 84 ? 15.038 8.356 -0.539 1.00 67.31 84 GLN A N 1
ATOM 584 C CA . GLN A 1 84 ? 15.222 9.266 0.608 1.00 67.31 84 GLN A CA 1
ATOM 585 C C . GLN A 1 84 ? 14.012 9.276 1.563 1.00 67.31 84 GLN A C 1
ATOM 587 O O . GLN A 1 84 ? 14.186 9.294 2.777 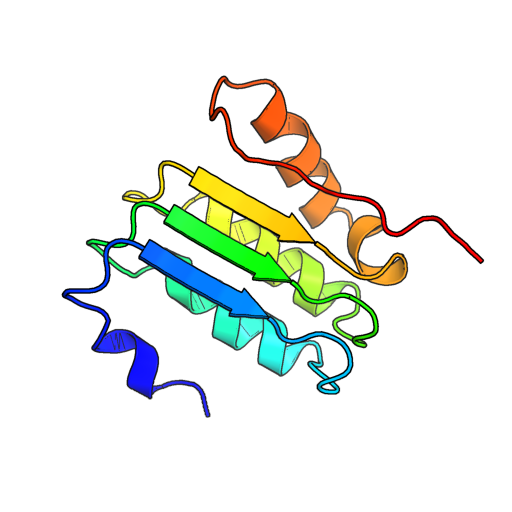1.00 67.31 84 GLN A O 1
ATOM 592 N N . GLY A 1 85 ? 12.785 9.179 1.034 1.00 63.97 85 GLY A N 1
ATOM 593 C CA . GLY A 1 85 ? 11.566 9.092 1.852 1.00 63.97 85 GLY A CA 1
ATOM 594 C C . GLY A 1 85 ? 11.486 7.829 2.723 1.00 63.97 85 GLY A C 1
ATOM 595 O O . GLY A 1 85 ? 10.951 7.881 3.827 1.00 63.97 85 GLY A O 1
ATOM 596 N N . MET A 1 86 ? 12.084 6.714 2.288 1.00 66.75 86 MET A N 1
ATOM 597 C CA . MET A 1 86 ? 12.128 5.468 3.065 1.00 66.75 86 MET A CA 1
ATOM 598 C C . MET A 1 86 ? 13.156 5.511 4.198 1.00 66.75 86 MET A C 1
ATOM 600 O O . MET A 1 86 ? 12.962 4.858 5.220 1.00 66.75 86 MET A O 1
ATOM 604 N N . GLN A 1 87 ? 14.214 6.321 4.077 1.00 62.72 87 GLN A N 1
ATOM 605 C CA . GLN A 1 87 ? 15.151 6.548 5.185 1.00 62.72 87 GLN A CA 1
ATOM 606 C C . GLN A 1 87 ? 14.457 7.213 6.381 1.00 62.72 87 GLN A C 1
ATOM 608 O O . GLN A 1 87 ? 14.776 6.907 7.525 1.00 62.72 87 GLN A O 1
ATOM 613 N N . ALA A 1 88 ? 13.464 8.070 6.126 1.00 58.38 88 ALA A N 1
ATOM 614 C CA . ALA A 1 88 ? 12.663 8.673 7.187 1.00 58.38 88 ALA A CA 1
ATOM 615 C C . ALA A 1 88 ? 11.766 7.642 7.897 1.00 58.38 88 ALA A C 1
ATOM 617 O O . ALA A 1 88 ? 11.594 7.732 9.108 1.00 58.38 88 ALA A O 1
ATOM 618 N N . LEU A 1 89 ? 11.245 6.637 7.178 1.00 61.22 89 LEU A N 1
ATOM 619 C CA . LEU A 1 89 ? 10.520 5.507 7.780 1.00 61.22 89 LEU A CA 1
ATOM 620 C C . LEU A 1 89 ? 11.445 4.590 8.597 1.00 61.22 89 LEU A C 1
ATOM 622 O O . LEU A 1 89 ? 11.035 4.088 9.641 1.00 61.22 89 LEU A O 1
ATOM 626 N N . ALA A 1 90 ? 12.714 4.451 8.191 1.00 54.62 90 ALA A N 1
ATOM 627 C CA . ALA A 1 90 ? 13.752 3.733 8.944 1.00 54.62 90 ALA A CA 1
ATOM 628 C C . ALA A 1 90 ? 14.020 4.273 10.340 1.00 54.62 90 ALA A C 1
ATOM 630 O O . ALA A 1 90 ? 14.559 3.558 11.176 1.00 54.62 90 ALA A O 1
ATOM 631 N N . HIS A 1 91 ? 13.672 5.532 10.575 1.00 42.59 91 HIS A N 1
ATOM 632 C CA . HIS A 1 91 ? 13.871 6.189 11.854 1.00 42.59 91 HIS A CA 1
ATOM 633 C C . HIS A 1 91 ? 12.661 6.042 12.789 1.00 42.59 91 HIS A C 1
ATOM 635 O O . HIS A 1 91 ? 12.770 6.316 13.980 1.00 42.59 91 HIS A O 1
ATOM 641 N N . ILE A 1 92 ? 11.509 5.599 12.277 1.00 47.81 92 ILE A N 1
ATOM 642 C CA . ILE A 1 92 ? 10.250 5.518 13.038 1.00 47.81 92 ILE A CA 1
ATOM 643 C C . ILE A 1 92 ? 10.133 4.193 13.792 1.00 47.81 92 ILE A C 1
ATOM 645 O O . ILE A 1 92 ? 9.557 4.159 14.877 1.00 47.81 92 ILE A O 1
ATOM 649 N N . THR A 1 93 ? 10.800 3.136 13.319 1.00 47.88 93 THR A N 1
ATOM 650 C CA . THR A 1 93 ? 11.087 1.934 14.125 1.00 47.88 93 THR A CA 1
ATOM 651 C C . THR A 1 93 ? 11.748 2.254 15.460 1.00 47.88 93 THR A C 1
ATOM 653 O O . THR A 1 93 ? 11.542 1.528 16.427 1.00 47.88 93 THR A O 1
ATOM 656 N N . ALA A 1 94 ? 12.520 3.343 15.535 1.00 34.31 94 ALA A N 1
ATOM 657 C CA . ALA A 1 94 ? 13.202 3.761 16.754 1.00 34.31 94 ALA A CA 1
ATOM 658 C C . ALA A 1 94 ? 12.301 4.541 17.736 1.00 34.31 94 ALA A C 1
ATOM 660 O O . ALA A 1 94 ? 12.681 4.702 18.891 1.00 34.31 94 ALA A O 1
ATOM 661 N N . LEU A 1 95 ? 11.113 5.004 17.317 1.00 38.28 95 LEU A N 1
ATOM 662 C CA . LEU A 1 95 ? 10.215 5.841 18.132 1.00 38.28 95 LEU A CA 1
ATOM 663 C C . LEU A 1 95 ? 9.106 5.060 18.865 1.00 38.28 95 LEU A C 1
ATOM 665 O O . LEU A 1 95 ? 8.197 5.666 19.425 1.00 38.28 95 LEU A O 1
ATOM 669 N N . GLY A 1 96 ? 9.187 3.727 18.918 1.00 37.91 96 GLY A N 1
ATOM 670 C CA . GLY A 1 96 ? 8.337 2.921 19.803 1.00 37.91 96 GLY A CA 1
ATOM 671 C C . GLY A 1 96 ? 7.000 2.455 19.219 1.00 37.91 96 GLY A C 1
ATOM 672 O O . GLY A 1 96 ? 6.153 2.006 19.983 1.00 37.91 96 GLY A O 1
ATOM 673 N N . MET A 1 97 ? 6.804 2.497 17.895 1.00 48.28 97 MET A N 1
ATOM 674 C CA . MET A 1 97 ? 5.739 1.720 17.243 1.00 48.28 97 MET A CA 1
ATOM 675 C C . MET A 1 97 ? 6.223 0.267 17.063 1.00 48.28 97 MET A C 1
ATOM 677 O O . MET A 1 97 ? 7.091 0.030 16.218 1.00 48.28 97 MET A O 1
ATOM 681 N N . PRO A 1 98 ? 5.700 -0.724 17.813 1.00 42.66 98 PRO A N 1
ATOM 682 C CA . PRO A 1 98 ? 6.260 -2.081 17.884 1.00 42.66 98 PRO A CA 1
ATOM 683 C C . PRO A 1 98 ? 6.099 -2.938 16.610 1.00 42.66 98 PRO A C 1
ATOM 685 O O . PRO A 1 98 ? 6.302 -4.146 16.660 1.00 42.66 98 PRO A O 1
ATOM 688 N N . GLY A 1 99 ? 5.768 -2.352 15.456 1.00 49.59 99 GLY A N 1
ATOM 689 C CA . GLY A 1 99 ? 5.481 -3.104 14.233 1.00 49.59 99 GL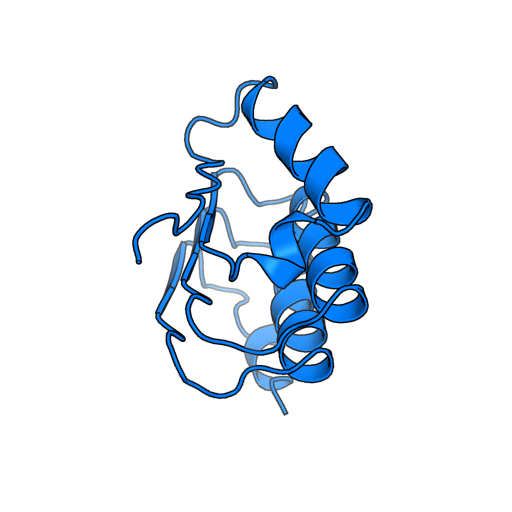Y A CA 1
ATOM 690 C C . GLY A 1 99 ? 5.955 -2.475 12.927 1.00 49.59 99 GLY A C 1
ATOM 691 O O . GLY A 1 99 ? 5.554 -2.955 11.869 1.00 49.59 99 GLY A O 1
ATOM 692 N N . VAL A 1 100 ? 6.827 -1.456 12.961 1.00 50.53 100 VAL A N 1
ATOM 693 C CA . VAL A 1 100 ? 7.423 -0.889 11.733 1.00 50.53 100 VAL A CA 1
ATOM 694 C C . VAL A 1 100 ? 8.531 -1.780 11.166 1.00 50.53 100 VAL A C 1
ATOM 696 O O . VAL A 1 100 ? 9.646 -1.361 10.909 1.00 50.53 100 VAL A O 1
ATOM 699 N N . GLY A 1 101 ? 8.262 -3.067 10.965 1.00 51.56 101 GLY A N 1
ATOM 700 C CA . GLY A 1 101 ? 9.216 -3.964 10.317 1.00 51.56 101 GLY A CA 1
ATOM 701 C C . GLY A 1 101 ? 9.402 -3.569 8.854 1.00 51.56 101 GLY A C 1
ATOM 702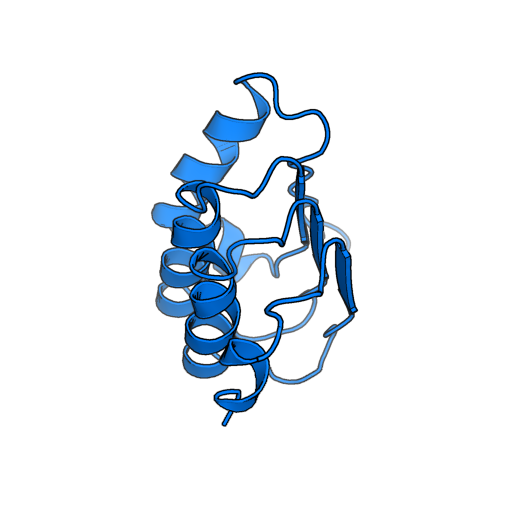 O O . GLY A 1 101 ? 8.543 -3.870 8.030 1.00 51.56 101 GLY A O 1
ATOM 703 N N . MET A 1 102 ? 10.512 -2.904 8.524 1.00 54.34 102 MET A N 1
ATOM 704 C CA . MET A 1 102 ? 10.996 -2.837 7.147 1.00 54.34 102 MET A CA 1
ATOM 705 C C . MET A 1 102 ? 11.847 -4.068 6.885 1.00 54.34 102 MET A C 1
ATOM 707 O O . MET A 1 102 ? 13.046 -4.084 7.177 1.00 54.34 102 MET A O 1
ATOM 711 N N . ASN A 1 103 ? 11.235 -5.108 6.329 1.00 52.84 103 ASN A N 1
ATOM 712 C CA . ASN A 1 103 ? 12.005 -6.260 5.897 1.00 52.84 103 ASN A CA 1
ATOM 713 C C . ASN A 1 103 ? 12.626 -5.937 4.540 1.00 52.84 103 ASN A C 1
ATOM 715 O O . ASN A 1 103 ? 11.940 -5.835 3.521 1.00 52.84 103 ASN A O 1
ATOM 719 N N . ARG A 1 104 ? 13.951 -5.764 4.540 1.00 49.56 104 ARG A N 1
ATOM 720 C CA . ARG A 1 104 ? 14.748 -5.853 3.318 1.00 49.56 104 ARG A CA 1
ATOM 721 C C . ARG A 1 104 ? 14.580 -7.277 2.803 1.00 49.56 104 ARG A C 1
ATOM 723 O O . ARG A 1 104 ? 15.088 -8.201 3.432 1.00 49.56 104 ARG A O 1
ATOM 730 N N . ALA A 1 105 ? 13.896 -7.468 1.681 1.00 44.34 105 ALA A N 1
ATOM 731 C CA . ALA A 1 105 ? 14.065 -8.705 0.930 1.00 44.34 105 ALA A CA 1
ATOM 732 C C . ALA A 1 105 ? 15.472 -8.694 0.323 1.00 44.34 105 ALA A C 1
ATOM 734 O O . ALA A 1 105 ? 15.671 -8.261 -0.804 1.00 44.34 105 ALA A O 1
ATOM 735 N N . GLY A 1 106 ? 16.462 -9.083 1.123 1.00 42.38 106 GLY A N 1
ATOM 736 C CA . GLY A 1 106 ? 17.761 -9.508 0.632 1.00 42.38 106 GLY A CA 1
ATOM 737 C C . GLY A 1 106 ? 17.748 -11.026 0.548 1.00 42.38 106 GLY A C 1
ATOM 738 O O . GLY A 1 106 ? 17.586 -11.680 1.578 1.00 42.38 106 GLY A O 1
ATOM 739 N N . GLY A 1 107 ? 17.903 -11.578 -0.655 1.00 33.56 107 GLY A N 1
ATOM 740 C CA . GLY A 1 107 ? 18.101 -13.016 -0.817 1.00 33.56 107 GLY A CA 1
ATOM 741 C C . GLY A 1 107 ? 17.870 -13.575 -2.218 1.00 33.56 107 GLY A C 1
ATOM 742 O O . GLY A 1 107 ? 17.007 -14.436 -2.358 1.00 33.56 107 GLY A O 1
ATOM 743 N N . ALA A 1 108 ? 18.624 -13.097 -3.214 1.00 31.09 108 ALA A N 1
ATOM 744 C CA . ALA A 1 108 ? 19.290 -13.891 -4.263 1.00 31.09 108 ALA A CA 1
ATOM 745 C C . ALA A 1 108 ? 20.112 -12.956 -5.162 1.00 31.09 108 ALA A C 1
ATOM 747 O O . ALA A 1 108 ? 19.508 -12.016 -5.723 1.00 31.09 108 ALA A O 1
#

Radius of gyration: 12.79 Å; chains: 1; bounding box: 34×25×31 Å

Sequence (108 aa):
ALAGLKDAASLQILTLDLVGNQVGADGAQALAALKDAPLLHTLNLNLLSNSIGRSGAAALSALKDAPSLQTLSLNLPEDAVRAQGMQALAHITALGMPGVGMNRAGGA

Secondary structure (DSSP, 8-state):
--GGGGG-TT-SEEEEE-TTS---HHHHHHHHGGGG-TT--EEEEE-TT---HHHHHHHHGGGGG-TT-SEEEEEE-HHHHTSHHHHHHTTTGGGT-TT--EEE----

Foldseek 3Di:
DLVVCQVVLPPQEDADACAQVQQALVNLLSVLCCLARLRHAYYAYAHHNYHHAQNSLLSVLSSVVRPNYLAYEYEHYPRSCPHPSNVVLVCVCVVPSVHHDHDHPDDD